Protein AF-A0A4S4ARJ4-F1 (afdb_monomer_lite)

Radius of gyration: 36.32 Å; chains: 1; bounding box: 93×73×75 Å

Sequence (167 aa):
MKISSSYTQTTAAGGTPPSASKAGSFQSVLDTAYAGTATSTDDAQADTPPLNRAERIQADNEATRAEFFEYMRKSPMERMRDAVLRSMGLTEEDLEAMPPEKREQVELEIAQRIRERLLRNTEQSDERGTPAGPPDQSIGAVDAGRPLSPWSSAAGMVSGAADQAKT

Structure (mmCIF, N/CA/C/O backbone):
data_AF-A0A4S4ARJ4-F1
#
_entry.id   AF-A0A4S4ARJ4-F1
#
loop_
_atom_site.group_PDB
_atom_site.id
_atom_site.type_symbol
_atom_site.label_atom_id
_atom_site.label_alt_id
_atom_site.label_comp_id
_atom_site.label_asym_id
_atom_site.label_entity_id
_atom_site.label_seq_id
_atom_site.pdbx_PDB_ins_code
_atom_site.Cartn_x
_atom_site.Cartn_y
_atom_site.Cartn_z
_atom_site.occupancy
_atom_site.B_iso_or_equiv
_atom_site.auth_seq_id
_atom_site.auth_comp_id
_atom_site.auth_asym_id
_atom_site.auth_atom_id
_atom_site.pdbx_PDB_model_num
ATOM 1 N N . MET A 1 1 ? -17.309 -53.762 19.492 1.00 43.41 1 MET A N 1
ATOM 2 C CA . MET A 1 1 ? -17.281 -53.601 18.022 1.00 43.41 1 MET A CA 1
ATOM 3 C C . MET A 1 1 ? -15.838 -53.362 17.608 1.00 43.41 1 MET A C 1
ATOM 5 O O . MET A 1 1 ? -15.241 -52.413 18.094 1.00 43.41 1 MET A O 1
ATOM 9 N N . LYS A 1 2 ? -15.247 -54.278 16.834 1.00 49.84 2 LYS A N 1
ATOM 10 C CA . LYS A 1 2 ? -13.864 -54.207 16.335 1.00 49.84 2 LYS A CA 1
ATOM 11 C C . LYS A 1 2 ? -13.948 -54.086 14.817 1.00 49.84 2 LYS A C 1
ATOM 13 O O . LYS A 1 2 ? -14.526 -54.962 14.184 1.00 49.84 2 LYS A O 1
ATOM 18 N N . ILE A 1 3 ? -13.437 -52.992 14.269 1.00 59.56 3 ILE A N 1
ATOM 19 C CA . ILE A 1 3 ? -13.389 -52.747 12.828 1.00 59.56 3 ILE A CA 1
ATOM 20 C C . ILE A 1 3 ? -12.017 -53.243 12.369 1.00 59.56 3 ILE A C 1
ATOM 22 O O . ILE A 1 3 ? -10.999 -52.666 12.745 1.00 59.56 3 ILE A O 1
ATOM 26 N N . SER A 1 4 ? -11.981 -54.359 11.642 1.00 51.28 4 SER A N 1
ATOM 27 C CA . SER A 1 4 ? -10.749 -54.875 11.044 1.00 51.28 4 SER A CA 1
ATOM 28 C C . SER A 1 4 ? -10.444 -54.127 9.751 1.00 51.28 4 SER A C 1
ATOM 30 O O . SER A 1 4 ? -11.290 -54.010 8.869 1.00 51.28 4 SER A O 1
ATOM 32 N N . SER A 1 5 ? -9.204 -53.653 9.667 1.00 60.16 5 SER A N 1
ATOM 33 C CA . SER A 1 5 ? -8.547 -53.163 8.460 1.00 60.16 5 SER A CA 1
ATOM 34 C C . SER A 1 5 ? -8.532 -54.241 7.373 1.00 60.16 5 SER A C 1
ATOM 36 O O . SER A 1 5 ? -8.151 -55.381 7.638 1.00 60.16 5 SER A O 1
ATOM 38 N N . SER A 1 6 ? -8.887 -53.868 6.145 1.00 56.44 6 SER A N 1
ATOM 39 C CA . SER A 1 6 ? -8.422 -54.583 4.959 1.00 56.44 6 SER A CA 1
ATOM 40 C C . SER A 1 6 ? -8.079 -53.576 3.866 1.00 56.44 6 SER A C 1
ATOM 42 O O . SER A 1 6 ? -8.928 -52.835 3.379 1.00 56.44 6 SER A O 1
ATOM 44 N N . TYR A 1 7 ? -6.792 -53.532 3.530 1.00 38.19 7 TYR A N 1
ATOM 45 C CA . TYR A 1 7 ? -6.282 -52.942 2.302 1.00 38.19 7 TYR A CA 1
ATOM 46 C C . TYR A 1 7 ? -6.514 -53.964 1.188 1.00 38.19 7 TYR A C 1
ATOM 48 O O . TYR A 1 7 ? -5.881 -55.019 1.176 1.00 38.19 7 TYR A O 1
ATOM 56 N N . THR A 1 8 ? -7.409 -53.671 0.250 1.00 51.41 8 THR A N 1
ATOM 57 C CA . THR A 1 8 ? -7.463 -54.395 -1.023 1.00 51.41 8 THR A CA 1
ATOM 58 C C . THR A 1 8 ? -6.588 -53.662 -2.028 1.00 51.41 8 THR A C 1
ATOM 60 O O . THR A 1 8 ? -6.969 -52.631 -2.580 1.00 51.41 8 THR A O 1
ATOM 63 N N . GLN A 1 9 ? -5.397 -54.207 -2.249 1.00 46.31 9 GLN A N 1
ATOM 64 C CA . GLN A 1 9 ? -4.579 -53.928 -3.417 1.00 46.31 9 GLN A CA 1
ATOM 65 C C . GLN A 1 9 ? -5.280 -54.541 -4.637 1.00 46.31 9 GLN A C 1
ATOM 67 O O . GLN A 1 9 ? -5.400 -55.761 -4.718 1.00 46.31 9 GLN A O 1
ATOM 72 N N . THR A 1 10 ? -5.774 -53.707 -5.558 1.00 40.22 10 THR A N 1
ATOM 73 C CA . THR A 1 10 ? -6.265 -54.166 -6.865 1.00 40.22 10 THR A CA 1
ATOM 74 C C . THR A 1 10 ? -5.204 -53.891 -7.921 1.00 40.22 10 THR A C 1
ATOM 76 O O . THR A 1 10 ? -4.698 -52.774 -8.058 1.00 40.22 10 THR A O 1
ATOM 79 N N . THR A 1 11 ? -4.816 -54.950 -8.614 1.00 44.78 11 THR A N 1
ATOM 80 C CA . THR A 1 11 ? -3.806 -54.980 -9.660 1.00 44.78 11 THR A CA 1
ATOM 81 C C . THR A 1 11 ? -4.475 -55.166 -11.021 1.00 44.78 11 THR A C 1
ATOM 83 O O . THR A 1 11 ? -5.280 -56.066 -11.215 1.00 44.78 11 THR A O 1
ATOM 86 N N . ALA A 1 12 ? -4.013 -54.342 -11.963 1.00 39.19 12 ALA A N 1
ATOM 87 C CA . ALA A 1 12 ? -3.928 -54.564 -13.406 1.00 39.19 12 ALA A CA 1
ATOM 88 C C . ALA A 1 12 ? -5.179 -54.466 -14.312 1.00 39.19 12 ALA A C 1
ATOM 90 O O . ALA A 1 12 ? -6.177 -55.158 -14.166 1.00 39.19 12 ALA A O 1
ATOM 91 N N . ALA A 1 13 ? -4.926 -53.697 -15.382 1.00 41.88 13 ALA A N 1
ATOM 92 C CA . ALA A 1 13 ? -5.480 -53.736 -16.736 1.00 41.88 13 ALA A CA 1
ATOM 93 C C . ALA A 1 13 ? -6.802 -52.994 -16.998 1.00 41.88 13 ALA A C 1
ATOM 95 O O . ALA A 1 13 ? -7.892 -53.500 -16.763 1.00 41.88 13 ALA A O 1
ATOM 96 N N . GLY A 1 14 ? -6.670 -51.808 -17.609 1.00 41.09 14 GLY A N 1
ATOM 97 C CA . GLY A 1 14 ? -7.781 -51.128 -18.280 1.00 41.09 14 GLY A CA 1
ATOM 98 C C . GLY A 1 14 ? -7.753 -49.599 -18.307 1.00 41.09 14 GLY A C 1
ATOM 99 O O . GLY A 1 14 ? -8.752 -49.005 -18.685 1.00 41.09 14 GLY A O 1
ATOM 100 N N . GLY A 1 15 ? -6.659 -48.945 -17.910 1.00 35.53 15 GLY A N 1
ATOM 101 C CA . GLY A 1 15 ? -6.531 -47.490 -17.992 1.00 35.53 15 GLY A CA 1
ATOM 102 C C . GLY A 1 15 ? -5.178 -47.122 -18.567 1.00 35.53 15 GLY A C 1
ATOM 103 O O . GLY A 1 15 ? -4.159 -47.294 -17.903 1.00 35.53 15 GLY A O 1
ATOM 104 N N . THR A 1 16 ? -5.162 -46.655 -19.811 1.00 44.47 16 THR A N 1
ATOM 105 C CA . THR A 1 16 ? -3.990 -46.025 -20.417 1.00 44.47 16 THR A CA 1
ATOM 106 C C . THR A 1 16 ? -3.510 -44.916 -19.472 1.00 44.47 16 THR A C 1
ATOM 108 O O . THR A 1 16 ? -4.288 -44.003 -19.191 1.00 44.47 16 THR A O 1
ATOM 111 N N . PRO A 1 17 ? -2.276 -44.973 -18.940 1.00 47.31 17 PRO A N 1
ATOM 112 C CA . PRO A 1 17 ? -1.723 -43.839 -18.210 1.00 47.31 17 PRO A CA 1
ATOM 113 C C . PRO A 1 17 ? -1.666 -42.647 -19.175 1.00 47.31 17 PRO A C 1
ATOM 115 O O . PRO A 1 17 ? -1.379 -42.867 -20.358 1.00 47.31 17 PRO A O 1
ATOM 118 N N . PRO A 1 18 ? -1.916 -41.395 -18.742 1.00 46.47 18 PRO A N 1
ATOM 119 C CA . PRO A 1 18 ? -1.574 -40.259 -19.580 1.00 46.47 18 PRO A CA 1
ATOM 120 C C . PRO A 1 18 ? -0.080 -40.377 -19.863 1.00 46.47 18 PRO A C 1
ATOM 122 O O . PRO A 1 18 ? 0.753 -40.276 -18.962 1.00 46.47 18 PRO A O 1
ATOM 125 N N . SER A 1 19 ? 0.245 -40.703 -21.113 1.00 44.38 19 SER A N 1
ATOM 126 C CA . SER A 1 19 ? 1.610 -40.693 -21.593 1.00 44.38 19 SER A CA 1
ATOM 127 C C . SER A 1 19 ? 2.143 -39.301 -21.284 1.00 44.38 19 SER A C 1
ATOM 129 O O . SER A 1 19 ? 1.656 -38.305 -21.819 1.00 44.38 19 SER A O 1
ATOM 131 N N . ALA A 1 20 ? 3.099 -39.228 -20.362 1.00 52.50 20 ALA A N 1
ATOM 132 C CA . ALA A 1 20 ? 3.939 -38.064 -20.164 1.00 52.50 20 ALA A CA 1
ATOM 133 C C . ALA A 1 20 ? 4.800 -37.928 -21.424 1.00 52.50 20 ALA A C 1
ATOM 135 O O . ALA A 1 20 ? 5.937 -38.380 -21.503 1.00 52.50 20 ALA A O 1
ATOM 136 N N . SER A 1 21 ? 4.181 -37.433 -22.484 1.00 52.34 21 SER A N 1
ATOM 137 C CA . SER A 1 21 ? 4.759 -37.214 -23.794 1.00 52.34 21 SER A CA 1
ATOM 138 C C . SER A 1 21 ? 3.828 -36.246 -24.498 1.00 52.34 21 SER A C 1
ATOM 140 O O . SER A 1 21 ? 2.752 -36.631 -24.947 1.00 52.34 21 SER A O 1
ATOM 142 N N . LYS A 1 22 ? 4.296 -35.002 -24.635 1.00 48.47 22 LYS A N 1
ATOM 143 C CA . LYS A 1 22 ? 3.775 -33.993 -25.568 1.00 48.47 22 LYS A CA 1
ATOM 144 C C . LYS A 1 22 ? 2.685 -33.052 -25.033 1.00 48.47 22 LYS A C 1
ATOM 146 O O . LYS A 1 22 ? 1.662 -32.839 -25.667 1.00 48.47 22 LYS A O 1
ATOM 151 N N . ALA A 1 23 ? 2.998 -32.361 -23.942 1.00 54.06 23 ALA A N 1
ATOM 152 C CA . ALA A 1 23 ? 2.699 -30.935 -23.830 1.00 54.06 23 ALA A CA 1
ATOM 153 C C . ALA A 1 23 ? 4.057 -30.214 -23.870 1.00 54.06 23 ALA A C 1
ATOM 155 O O . ALA A 1 23 ? 4.883 -30.471 -23.003 1.00 54.06 23 ALA A O 1
ATOM 156 N N . GLY A 1 24 ? 4.322 -29.460 -24.947 1.00 59.28 24 GLY A N 1
ATOM 157 C CA . GLY A 1 24 ? 5.512 -28.624 -25.184 1.00 59.28 24 GLY A CA 1
ATOM 158 C C . GLY A 1 24 ? 6.833 -29.148 -24.613 1.00 59.28 24 GLY A C 1
ATOM 159 O O . GLY A 1 24 ? 7.206 -28.796 -23.498 1.00 59.28 24 GLY A O 1
ATOM 160 N N . SER A 1 25 ? 7.578 -29.959 -25.375 1.00 72.31 25 SER A N 1
ATOM 161 C CA . SER A 1 25 ? 8.964 -30.266 -25.000 1.00 72.31 25 SER A CA 1
ATOM 162 C C . SER A 1 25 ? 9.724 -28.954 -24.793 1.00 72.31 25 SER A C 1
ATOM 164 O O . SER A 1 25 ? 9.526 -28.011 -25.548 1.00 72.31 25 SER A O 1
ATOM 166 N N . PHE A 1 26 ? 10.612 -28.873 -23.801 1.00 74.19 26 PHE A N 1
ATOM 167 C CA . PHE A 1 26 ? 11.474 -27.697 -23.605 1.00 74.19 26 PHE A CA 1
ATOM 168 C C . PHE A 1 26 ? 12.167 -27.270 -24.912 1.00 74.19 26 PHE A C 1
ATOM 170 O O . PHE A 1 26 ? 12.290 -26.084 -25.193 1.00 74.19 26 PHE A O 1
ATOM 177 N N . GLN A 1 27 ? 12.497 -28.245 -25.768 1.00 77.75 27 GLN A N 1
ATOM 178 C CA . GLN A 1 27 ? 12.988 -28.012 -27.123 1.00 77.75 27 GLN A CA 1
ATOM 179 C C . GLN A 1 27 ? 11.972 -27.307 -28.034 1.00 77.75 27 GLN A C 1
ATOM 181 O O . GLN A 1 27 ? 12.360 -26.432 -28.789 1.00 77.75 27 GLN A O 1
ATOM 186 N N . SER A 1 28 ? 10.685 -27.649 -27.953 1.00 71.62 28 SER A N 1
ATOM 187 C CA . SER A 1 28 ? 9.597 -26.927 -28.622 1.00 71.62 28 SER A CA 1
ATOM 188 C C . SER A 1 28 ? 9.405 -25.519 -28.058 1.00 71.62 28 SER A C 1
ATOM 190 O O . SER A 1 28 ? 9.088 -24.623 -28.826 1.00 71.62 28 SER A O 1
ATOM 192 N N . VAL A 1 29 ? 9.618 -25.289 -26.759 1.00 75.69 29 VAL A N 1
ATOM 193 C CA . VAL A 1 29 ? 9.547 -23.933 -26.182 1.00 75.69 29 VAL A CA 1
ATOM 194 C C . VAL A 1 29 ? 10.747 -23.087 -26.628 1.00 75.69 29 VAL A C 1
ATOM 196 O O . VAL A 1 29 ? 10.584 -21.916 -26.955 1.00 75.69 29 VAL A O 1
ATOM 199 N N . LEU A 1 30 ? 11.938 -23.689 -26.712 1.00 83.81 30 LEU A N 1
ATOM 200 C CA . LEU A 1 30 ? 13.140 -23.072 -27.281 1.00 83.81 30 LEU A CA 1
ATOM 201 C C . LEU A 1 30 ? 12.980 -22.775 -28.774 1.00 83.81 30 LEU A C 1
ATOM 203 O O . LEU A 1 30 ? 13.299 -21.672 -29.201 1.00 83.81 30 LEU A O 1
ATOM 207 N N . ASP A 1 31 ? 12.458 -23.717 -29.557 1.00 77.88 31 ASP A N 1
ATOM 208 C CA . ASP A 1 31 ? 12.209 -23.534 -30.990 1.00 77.88 31 ASP A CA 1
ATOM 209 C C . ASP A 1 31 ? 11.180 -22.422 -31.230 1.00 77.88 31 ASP A C 1
ATOM 211 O O . ASP A 1 31 ? 11.432 -21.520 -32.020 1.00 77.88 31 ASP A O 1
ATOM 215 N N . THR A 1 32 ? 10.102 -22.369 -30.438 1.00 75.88 32 THR A N 1
ATOM 216 C CA . THR A 1 32 ? 9.150 -21.246 -30.442 1.00 75.88 32 THR A CA 1
ATOM 217 C C . THR A 1 32 ? 9.792 -19.932 -29.989 1.00 75.88 32 THR A C 1
ATOM 219 O O . THR A 1 32 ? 9.420 -18.876 -30.489 1.00 75.88 32 THR A O 1
ATOM 222 N N . ALA A 1 33 ? 10.770 -19.942 -29.079 1.00 71.38 33 ALA A N 1
ATOM 223 C CA . ALA A 1 33 ? 11.480 -18.725 -28.675 1.00 71.38 33 ALA A CA 1
ATOM 224 C C . ALA A 1 33 ? 12.431 -18.210 -29.771 1.00 71.38 33 ALA A C 1
ATOM 226 O O . ALA A 1 33 ? 12.544 -16.996 -29.955 1.00 71.38 33 ALA A O 1
ATOM 227 N N . TYR A 1 34 ? 13.071 -19.113 -30.523 1.00 66.06 34 TYR A N 1
ATOM 228 C CA . TYR A 1 34 ? 13.918 -18.762 -31.666 1.00 66.06 34 TYR A CA 1
ATOM 229 C C . TYR A 1 34 ? 13.089 -18.378 -32.905 1.00 66.06 34 TYR A C 1
ATOM 231 O O . TYR A 1 34 ? 13.398 -17.376 -33.550 1.00 66.06 34 TYR A O 1
ATOM 239 N N . ALA A 1 35 ? 11.997 -19.089 -33.197 1.00 65.19 35 ALA A N 1
ATOM 240 C CA . ALA A 1 35 ? 11.081 -18.816 -34.310 1.00 65.19 35 ALA A CA 1
ATOM 241 C C . ALA A 1 35 ? 10.117 -17.642 -34.036 1.00 65.19 35 ALA A C 1
ATOM 243 O O . ALA A 1 35 ? 9.741 -16.907 -34.948 1.00 65.19 35 ALA A O 1
ATOM 244 N N . GLY A 1 36 ? 9.761 -17.402 -32.772 1.00 54.16 36 GLY A N 1
ATOM 245 C CA . GLY A 1 36 ? 8.892 -16.309 -32.318 1.00 54.16 36 GLY A CA 1
ATOM 246 C C . GLY A 1 36 ? 9.533 -14.920 -32.386 1.00 54.16 36 GLY A C 1
ATOM 247 O O . GLY A 1 36 ? 8.898 -13.934 -32.024 1.00 54.16 36 GLY A O 1
ATOM 248 N N . THR A 1 37 ? 10.771 -14.812 -32.878 1.00 50.88 37 THR A N 1
ATOM 249 C CA . THR A 1 37 ? 11.362 -13.525 -33.276 1.00 50.88 37 THR A CA 1
ATOM 250 C C . THR A 1 37 ? 10.758 -12.972 -34.572 1.00 50.88 37 THR A C 1
ATOM 252 O O . THR A 1 37 ? 10.941 -11.791 -34.855 1.00 50.88 37 THR A O 1
ATOM 255 N N . ALA A 1 38 ? 9.991 -13.775 -35.325 1.00 53.78 38 ALA A N 1
ATOM 256 C CA . ALA A 1 38 ? 9.404 -13.361 -36.600 1.00 53.78 38 ALA A CA 1
ATOM 257 C C . ALA A 1 38 ? 7.871 -13.198 -36.606 1.00 53.78 38 ALA A C 1
ATOM 259 O O . ALA A 1 38 ? 7.340 -12.648 -37.566 1.00 53.78 38 ALA A O 1
ATOM 260 N N . THR A 1 39 ? 7.123 -13.632 -35.586 1.00 51.12 39 THR A N 1
ATOM 261 C CA . THR A 1 39 ? 5.661 -13.418 -35.532 1.00 51.12 39 THR A CA 1
ATOM 262 C C . THR A 1 39 ? 5.155 -13.509 -34.094 1.00 51.12 39 THR A C 1
ATOM 264 O O . THR A 1 39 ? 5.126 -14.574 -33.484 1.00 51.12 39 THR A O 1
ATOM 267 N N . SER A 1 40 ? 4.742 -12.371 -33.546 1.00 48.69 40 SER A N 1
ATOM 268 C CA . SER A 1 40 ? 3.828 -12.290 -32.405 1.00 48.69 40 SER A CA 1
ATOM 269 C C . SER A 1 40 ? 2.897 -11.104 -32.653 1.00 48.69 40 SER A C 1
ATOM 271 O O . SER A 1 40 ? 3.131 -10.000 -32.176 1.00 48.69 40 SER A O 1
ATOM 273 N N . THR A 1 41 ? 1.898 -11.337 -33.500 1.00 52.28 41 THR A N 1
ATOM 274 C CA . THR A 1 41 ? 0.535 -10.803 -33.347 1.00 52.28 41 THR A CA 1
ATOM 275 C C . THR A 1 41 ? -0.076 -11.566 -32.159 1.00 52.28 41 THR A C 1
ATOM 277 O O . THR A 1 41 ? 0.077 -12.785 -32.106 1.00 52.28 41 THR A O 1
ATOM 280 N N . ASP A 1 42 ? -0.631 -10.955 -31.115 1.00 48.38 42 ASP A N 1
ATOM 281 C CA . ASP A 1 42 ? -1.794 -10.066 -31.159 1.00 48.38 42 ASP A CA 1
ATOM 282 C C . ASP A 1 42 ? -1.991 -9.306 -29.821 1.00 48.38 42 ASP A C 1
ATOM 284 O O . ASP A 1 42 ? -1.521 -9.748 -28.772 1.00 48.38 42 ASP A O 1
ATOM 288 N N . ASP A 1 43 ? -2.754 -8.210 -29.909 1.00 43.44 43 ASP A N 1
ATOM 289 C CA . ASP A 1 43 ? -3.619 -7.604 -28.881 1.00 43.44 43 ASP A CA 1
ATOM 290 C C . ASP A 1 43 ? -3.031 -6.881 -27.653 1.00 43.44 43 ASP A C 1
ATOM 292 O O . ASP A 1 43 ? -3.098 -7.343 -26.516 1.00 43.44 43 ASP A O 1
ATOM 296 N N . ALA A 1 44 ? -2.618 -5.629 -27.873 1.00 42.00 44 ALA A N 1
ATOM 297 C CA . ALA A 1 44 ? -3.111 -4.482 -27.097 1.00 42.00 44 ALA A CA 1
ATOM 298 C C . ALA A 1 44 ? -2.802 -3.193 -27.869 1.00 42.00 44 ALA A C 1
ATOM 300 O O . ALA A 1 44 ? -1.646 -2.820 -28.073 1.00 42.00 44 ALA A O 1
ATOM 301 N N . GLN A 1 45 ? -3.854 -2.520 -28.319 1.00 47.22 45 GLN A N 1
ATOM 302 C CA . GLN A 1 45 ? -3.780 -1.235 -28.991 1.00 47.22 45 GLN A CA 1
ATOM 303 C C . GLN A 1 45 ? -3.277 -0.162 -28.015 1.00 47.22 45 GLN A C 1
ATOM 305 O O . GLN A 1 45 ? -4.026 0.327 -27.174 1.00 47.22 45 GLN A O 1
ATOM 310 N N . ALA A 1 46 ? -2.006 0.205 -28.144 1.00 43.38 46 ALA A N 1
ATOM 311 C CA . ALA A 1 46 ? -1.461 1.467 -27.671 1.00 43.38 46 ALA A CA 1
ATOM 312 C C . ALA A 1 46 ? -0.384 1.908 -28.666 1.00 43.38 46 ALA A C 1
ATOM 314 O O . ALA A 1 46 ? 0.624 1.219 -28.837 1.00 43.38 46 ALA A O 1
ATOM 315 N N . ASP A 1 47 ? -0.637 3.034 -29.338 1.00 50.00 47 ASP A N 1
ATOM 316 C CA . ASP A 1 47 ? 0.274 3.739 -30.243 1.00 50.00 47 ASP A CA 1
ATOM 317 C C . ASP A 1 47 ? 1.647 3.951 -29.591 1.00 50.00 47 ASP A C 1
ATOM 319 O O . ASP A 1 47 ? 1.921 4.963 -28.947 1.00 50.00 47 ASP A O 1
ATOM 323 N N . THR A 1 48 ? 2.534 2.977 -29.756 1.00 57.53 48 THR A N 1
ATOM 324 C CA . THR A 1 48 ? 3.945 3.086 -29.410 1.00 57.53 48 THR A CA 1
ATOM 325 C C . THR A 1 48 ? 4.750 2.608 -30.613 1.00 57.53 48 THR A C 1
ATOM 327 O O . THR A 1 48 ? 4.462 1.535 -31.155 1.00 57.53 48 THR A O 1
ATOM 330 N N . PRO A 1 49 ? 5.732 3.401 -31.089 1.00 57.16 49 PRO A N 1
ATOM 331 C CA . PRO A 1 49 ? 6.593 2.991 -32.194 1.00 57.16 49 PRO A CA 1
ATOM 332 C C . PRO A 1 49 ? 7.254 1.650 -31.843 1.00 57.16 49 PRO A C 1
ATOM 334 O O . PRO A 1 49 ? 7.448 1.378 -30.655 1.00 57.16 49 PRO A O 1
ATOM 337 N N . PRO A 1 50 ? 7.571 0.785 -32.825 1.00 56.22 50 PRO A N 1
ATOM 338 C CA . PRO A 1 50 ? 8.052 -0.562 -32.555 1.00 56.22 50 PRO A CA 1
ATOM 339 C C . PRO A 1 50 ? 9.429 -0.500 -31.888 1.00 56.22 50 PRO A C 1
ATOM 341 O O . PRO A 1 50 ? 10.460 -0.535 -32.550 1.00 56.22 50 PRO A O 1
ATOM 344 N N . LEU A 1 51 ? 9.433 -0.406 -30.560 1.00 59.84 51 LEU A N 1
ATOM 345 C CA . LEU A 1 51 ? 10.607 -0.640 -29.744 1.00 59.84 51 LEU A CA 1
ATOM 346 C C . LEU A 1 51 ? 11.010 -2.097 -29.958 1.00 59.84 51 LEU A C 1
ATOM 348 O O . LEU A 1 51 ? 10.176 -3.008 -29.817 1.00 59.84 51 LEU A O 1
ATOM 352 N N . ASN A 1 52 ? 12.275 -2.310 -30.313 1.00 80.94 52 ASN A N 1
ATOM 353 C CA . ASN A 1 52 ? 12.856 -3.641 -30.407 1.00 80.94 52 ASN A CA 1
ATOM 354 C C . ASN A 1 52 ? 12.620 -4.362 -29.075 1.00 80.94 52 ASN A C 1
ATOM 356 O O . ASN A 1 52 ? 12.651 -3.746 -28.012 1.00 80.94 52 ASN A O 1
ATOM 360 N N . ARG A 1 53 ? 12.402 -5.682 -29.093 1.00 79.62 53 ARG A N 1
ATOM 361 C CA . ARG A 1 53 ? 12.131 -6.470 -27.871 1.00 79.62 53 ARG A CA 1
ATOM 362 C C . ARG A 1 53 ? 13.118 -6.168 -26.727 1.00 79.62 53 ARG A C 1
ATOM 364 O O . ARG A 1 53 ? 12.713 -6.157 -25.571 1.00 79.62 53 ARG A O 1
ATOM 371 N N . ALA A 1 54 ? 14.383 -5.892 -27.044 1.00 80.69 54 ALA A N 1
AT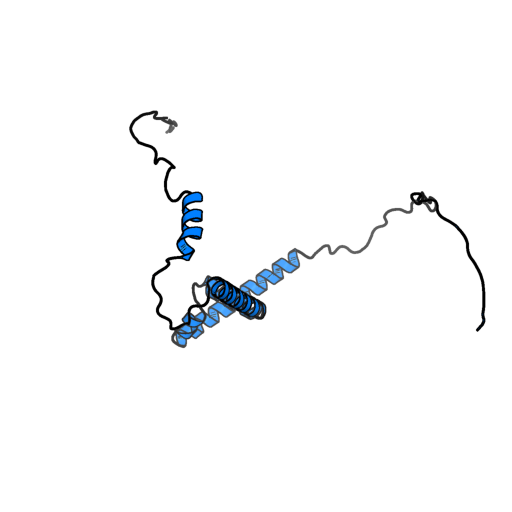OM 372 C CA . ALA A 1 54 ? 15.399 -5.487 -26.073 1.00 80.69 54 ALA A CA 1
ATOM 373 C C . ALA A 1 54 ? 15.077 -4.159 -25.360 1.00 80.69 54 ALA A C 1
ATOM 375 O O . ALA A 1 54 ? 15.279 -4.055 -24.156 1.00 80.69 54 ALA A O 1
ATOM 376 N N . GLU A 1 55 ? 14.545 -3.171 -26.076 1.00 84.06 55 GLU A N 1
ATOM 377 C CA . GLU A 1 55 ? 14.137 -1.872 -25.528 1.00 84.06 55 GLU A CA 1
ATOM 378 C C . GLU A 1 55 ? 12.892 -2.014 -24.646 1.00 84.06 55 GLU A C 1
ATOM 380 O O . GLU A 1 55 ? 12.828 -1.399 -23.588 1.00 84.06 55 GLU A O 1
ATOM 385 N N . ARG A 1 56 ? 11.947 -2.896 -25.010 1.00 84.06 56 ARG A N 1
ATOM 386 C CA . ARG A 1 56 ? 10.791 -3.227 -24.152 1.00 84.06 56 ARG A CA 1
ATOM 387 C C . ARG A 1 56 ? 11.224 -3.886 -22.844 1.00 84.06 56 ARG A C 1
ATOM 389 O O . ARG A 1 56 ? 10.812 -3.453 -21.780 1.00 84.06 56 ARG A O 1
ATOM 396 N N . ILE A 1 57 ? 12.124 -4.870 -22.913 1.00 87.44 57 ILE A N 1
ATOM 397 C CA . ILE A 1 57 ? 12.676 -5.525 -21.716 1.00 87.44 57 ILE A CA 1
ATOM 398 C C . ILE A 1 57 ? 13.431 -4.518 -20.836 1.00 87.44 57 ILE A C 1
ATOM 400 O O . ILE A 1 57 ? 13.348 -4.593 -19.612 1.00 87.44 57 ILE A O 1
ATOM 404 N N . GLN A 1 58 ? 14.176 -3.585 -21.437 1.00 88.06 58 GLN A N 1
ATOM 405 C CA . GLN A 1 58 ? 14.846 -2.523 -20.684 1.00 88.06 58 GLN A CA 1
ATOM 406 C C . GLN A 1 58 ? 13.843 -1.581 -20.012 1.00 88.06 58 GLN A C 1
ATOM 408 O O . GLN A 1 58 ? 14.007 -1.304 -18.826 1.00 88.06 58 GLN A O 1
ATOM 413 N N . ALA A 1 59 ? 12.797 -1.156 -20.724 1.00 87.50 59 ALA A N 1
ATOM 414 C CA . ALA A 1 59 ? 11.740 -0.311 -20.174 1.00 87.50 59 ALA A CA 1
ATOM 415 C C . ALA A 1 59 ? 10.992 -1.001 -19.019 1.00 87.50 59 ALA A C 1
ATOM 417 O O . ALA A 1 59 ? 10.829 -0.405 -17.956 1.00 87.50 59 ALA A O 1
ATOM 418 N N . ASP A 1 60 ? 10.628 -2.277 -19.173 1.00 90.31 60 ASP A N 1
ATOM 419 C CA . ASP A 1 60 ? 9.974 -3.064 -18.118 1.00 90.31 60 ASP A CA 1
ATOM 420 C C . ASP A 1 60 ? 10.885 -3.227 -16.889 1.00 90.31 60 ASP A C 1
ATOM 422 O O . ASP A 1 60 ? 10.440 -3.138 -15.740 1.00 90.31 60 ASP A O 1
ATOM 426 N N . ASN A 1 61 ? 12.188 -3.445 -17.112 1.00 90.94 61 ASN A N 1
ATOM 427 C CA . ASN A 1 61 ? 13.164 -3.540 -16.029 1.00 90.94 61 ASN A CA 1
ATOM 428 C C . ASN A 1 61 ? 13.315 -2.208 -15.285 1.00 90.94 61 ASN A C 1
ATOM 430 O O . ASN A 1 61 ? 13.394 -2.201 -14.056 1.00 90.94 61 ASN A O 1
ATOM 434 N N . GLU A 1 62 ? 13.351 -1.093 -16.013 1.00 92.44 62 GLU A N 1
ATOM 435 C CA . GLU A 1 62 ? 13.422 0.243 -15.431 1.00 92.44 62 GLU A CA 1
ATOM 436 C C . GLU A 1 62 ? 12.165 0.567 -14.617 1.00 92.44 62 GLU A C 1
ATOM 438 O O . GLU A 1 62 ? 12.295 0.998 -13.470 1.00 92.44 62 GLU A O 1
ATOM 443 N N . ALA A 1 63 ? 10.977 0.255 -15.141 1.00 91.19 63 ALA A N 1
ATOM 444 C CA . ALA A 1 63 ? 9.708 0.410 -14.431 1.00 91.19 63 ALA A CA 1
ATOM 445 C C . ALA A 1 63 ? 9.670 -0.423 -13.139 1.00 91.19 63 ALA A C 1
ATOM 447 O O . ALA A 1 63 ? 9.452 0.118 -12.056 1.00 91.19 63 ALA A O 1
ATOM 448 N N . THR A 1 64 ? 10.015 -1.712 -13.214 1.00 93.38 64 THR A N 1
ATOM 449 C CA . THR A 1 64 ? 10.053 -2.599 -12.035 1.00 93.38 64 THR A CA 1
ATOM 450 C C . THR A 1 64 ? 11.048 -2.100 -10.981 1.00 93.38 64 THR A C 1
ATOM 452 O O . THR A 1 64 ? 10.794 -2.149 -9.774 1.00 93.38 64 THR A O 1
ATOM 455 N N . ARG A 1 65 ? 12.216 -1.605 -11.416 1.00 94.00 65 ARG A N 1
ATOM 456 C CA . ARG A 1 65 ? 13.214 -1.020 -10.509 1.00 94.00 65 ARG A CA 1
ATOM 457 C C . ARG A 1 65 ? 12.687 0.254 -9.862 1.00 94.00 65 ARG A C 1
ATOM 459 O O . ARG A 1 65 ? 12.905 0.435 -8.665 1.00 94.00 65 ARG A O 1
ATOM 466 N N . ALA A 1 66 ? 12.015 1.114 -10.623 1.00 93.69 66 ALA A N 1
ATOM 467 C CA . ALA A 1 66 ? 11.404 2.331 -10.106 1.00 93.69 66 ALA A CA 1
ATOM 468 C C . ALA A 1 66 ? 10.354 2.009 -9.033 1.00 93.69 66 ALA A C 1
ATOM 470 O O . ALA A 1 66 ? 10.479 2.510 -7.917 1.00 93.69 66 ALA A O 1
ATOM 471 N N . GLU A 1 67 ? 9.420 1.096 -9.313 1.00 90.25 67 GLU A N 1
ATOM 472 C CA . GLU A 1 67 ? 8.401 0.633 -8.358 1.00 90.25 67 GLU A CA 1
ATOM 473 C C . GLU A 1 67 ? 9.023 0.085 -7.067 1.00 90.25 67 GLU A C 1
ATOM 475 O O . GLU A 1 67 ? 8.601 0.417 -5.956 1.00 90.25 67 GLU A O 1
ATOM 480 N N . PHE A 1 68 ? 10.083 -0.719 -7.190 1.00 93.69 68 PHE A N 1
ATOM 481 C CA . PHE A 1 68 ? 10.808 -1.219 -6.027 1.00 93.69 68 PHE A CA 1
ATOM 482 C C . PHE A 1 68 ? 11.426 -0.083 -5.201 1.00 93.69 68 PHE A C 1
ATOM 484 O O . PHE A 1 68 ? 11.308 -0.076 -3.972 1.00 93.69 68 PHE A O 1
ATOM 491 N N . PHE A 1 69 ? 12.081 0.887 -5.846 1.00 94.06 69 PHE A N 1
ATOM 492 C CA . PHE A 1 69 ? 12.657 2.029 -5.137 1.00 94.06 69 PHE A CA 1
ATOM 493 C C . PHE A 1 69 ? 11.589 2.904 -4.484 1.00 94.06 69 PHE A C 1
ATOM 495 O O . PHE A 1 69 ? 11.811 3.374 -3.368 1.00 94.06 69 PHE A O 1
ATOM 502 N N . GLU A 1 70 ? 10.439 3.102 -5.125 1.00 91.94 70 GLU A N 1
ATOM 503 C CA . GLU A 1 70 ? 9.303 3.787 -4.509 1.00 91.94 70 GLU A CA 1
ATOM 504 C C . GLU A 1 70 ? 8.813 3.048 -3.266 1.00 91.94 70 GLU A C 1
ATOM 506 O O . GLU A 1 70 ? 8.707 3.650 -2.196 1.00 91.94 70 GLU A O 1
ATOM 511 N N . TYR A 1 71 ? 8.631 1.729 -3.350 1.00 88.94 71 TYR A N 1
ATOM 512 C CA . TYR A 1 71 ? 8.252 0.919 -2.194 1.00 88.94 71 TYR A CA 1
ATOM 513 C C . TYR A 1 71 ? 9.281 0.998 -1.055 1.00 88.94 71 TYR A C 1
ATOM 515 O O . TYR A 1 71 ? 8.916 1.091 0.118 1.00 88.94 71 TYR A O 1
ATOM 523 N N . MET A 1 72 ? 10.575 0.996 -1.379 1.00 91.25 72 MET A N 1
ATOM 524 C CA . MET A 1 72 ? 11.652 1.118 -0.390 1.00 91.25 72 MET A CA 1
ATOM 525 C C . MET A 1 72 ? 11.711 2.503 0.263 1.00 91.25 72 MET A C 1
ATOM 527 O O . MET A 1 72 ? 12.140 2.613 1.414 1.00 91.25 72 MET A O 1
ATOM 531 N N . ARG A 1 73 ? 11.282 3.551 -0.449 1.00 93.50 73 ARG A N 1
ATOM 532 C CA . ARG A 1 73 ? 11.186 4.921 0.076 1.00 93.50 73 ARG A CA 1
ATOM 533 C C . ARG A 1 73 ? 9.998 5.110 1.020 1.00 93.50 73 ARG A C 1
ATOM 535 O O . ARG A 1 73 ? 10.038 6.042 1.822 1.00 93.50 73 ARG A O 1
ATOM 542 N N . LYS A 1 74 ? 8.987 4.234 0.976 1.00 92.19 74 LYS A N 1
ATOM 543 C CA . LYS A 1 74 ? 7.849 4.290 1.903 1.00 92.19 74 LYS A CA 1
ATOM 544 C C . LYS A 1 74 ? 8.306 4.190 3.354 1.00 92.19 74 LYS A C 1
ATOM 546 O O . LYS A 1 74 ? 9.132 3.343 3.735 1.00 92.19 74 LYS A O 1
ATOM 551 N N . SER A 1 75 ? 7.702 5.023 4.195 1.00 92.88 75 SER A N 1
ATOM 552 C CA . SER A 1 75 ? 7.978 4.995 5.630 1.00 92.88 75 SER A CA 1
ATOM 553 C C . SER A 1 75 ? 7.590 3.634 6.240 1.00 92.88 75 SER A C 1
ATOM 555 O O . SER A 1 75 ? 6.730 2.930 5.701 1.00 92.88 75 SER A O 1
ATOM 557 N N . PRO A 1 76 ? 8.193 3.219 7.371 1.00 90.12 76 PRO A N 1
ATOM 558 C CA . PRO A 1 76 ? 7.794 1.986 8.052 1.00 90.12 76 PRO A CA 1
ATOM 559 C C . PRO A 1 76 ? 6.298 1.952 8.387 1.00 90.12 76 PRO A C 1
ATOM 561 O O . PRO A 1 76 ? 5.659 0.920 8.208 1.00 90.12 76 PRO A O 1
ATOM 564 N N . MET A 1 77 ? 5.734 3.091 8.808 1.00 91.19 77 MET A N 1
ATOM 565 C CA . MET A 1 77 ? 4.305 3.216 9.097 1.00 91.19 77 MET A CA 1
ATOM 566 C C . MET A 1 77 ? 3.481 2.955 7.832 1.00 91.19 77 MET A C 1
ATOM 568 O O . MET A 1 77 ? 2.572 2.134 7.830 1.00 91.19 77 MET A O 1
ATOM 572 N N . GLU A 1 78 ? 3.825 3.605 6.727 1.00 92.69 78 GLU A N 1
ATOM 573 C CA . GLU A 1 78 ? 3.087 3.477 5.470 1.00 92.69 78 GLU A CA 1
ATOM 574 C C . GLU A 1 78 ? 3.107 2.038 4.945 1.00 92.69 78 GLU A C 1
ATOM 576 O O . GLU A 1 78 ? 2.067 1.486 4.592 1.00 92.69 78 GLU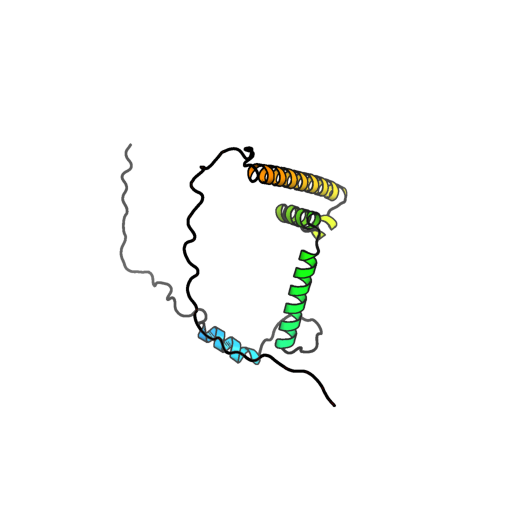 A O 1
ATOM 581 N N . ARG A 1 79 ? 4.254 1.355 5.049 1.00 92.75 79 ARG A N 1
ATOM 582 C CA . ARG A 1 79 ? 4.341 -0.082 4.747 1.00 92.75 79 ARG A CA 1
ATOM 583 C C . ARG A 1 79 ? 3.464 -0.935 5.668 1.00 92.75 79 ARG A C 1
ATOM 585 O O . ARG A 1 79 ? 2.909 -1.939 5.218 1.00 92.75 79 ARG A O 1
ATOM 592 N N . MET A 1 80 ? 3.317 -0.562 6.942 1.00 92.75 80 MET A N 1
ATOM 593 C CA . MET A 1 80 ? 2.393 -1.238 7.859 1.00 92.75 80 MET A CA 1
ATOM 594 C C . MET A 1 80 ? 0.931 -0.999 7.482 1.00 92.75 80 MET A C 1
ATOM 596 O O . MET A 1 80 ? 0.165 -1.962 7.505 1.00 92.75 80 MET A O 1
ATOM 600 N N . ARG A 1 81 ? 0.552 0.228 7.098 1.00 93.81 81 ARG A N 1
ATOM 601 C CA . ARG A 1 81 ? -0.792 0.537 6.579 1.00 93.81 81 ARG A CA 1
ATOM 602 C C . ARG A 1 81 ? -1.103 -0.320 5.354 1.00 93.81 81 ARG A C 1
ATOM 604 O O . ARG A 1 81 ? -2.076 -1.068 5.394 1.00 93.81 81 ARG A O 1
ATOM 611 N N . ASP A 1 82 ? -0.222 -0.332 4.354 1.00 93.25 82 ASP A N 1
ATOM 612 C CA . ASP A 1 82 ? -0.364 -1.165 3.149 1.00 93.25 82 ASP A CA 1
ATOM 613 C C . ASP A 1 82 ? -0.506 -2.658 3.484 1.00 93.25 82 ASP A C 1
ATOM 615 O O . ASP A 1 82 ? -1.245 -3.401 2.839 1.00 93.25 82 ASP A O 1
ATOM 619 N N . ALA A 1 83 ? 0.241 -3.145 4.479 1.00 92.94 83 ALA A N 1
ATOM 620 C CA . ALA A 1 83 ? 0.172 -4.538 4.912 1.00 92.94 83 ALA A CA 1
ATOM 621 C C . ALA A 1 83 ? -1.115 -4.859 5.689 1.00 92.94 83 ALA A C 1
ATOM 623 O O . ALA A 1 83 ? -1.563 -6.009 5.693 1.00 92.94 83 ALA A O 1
ATOM 624 N N . VAL A 1 84 ? -1.693 -3.885 6.393 1.00 94.62 84 VAL A N 1
ATOM 625 C CA . VAL A 1 84 ? -2.987 -4.038 7.067 1.00 94.62 84 VAL A CA 1
ATOM 626 C C . VAL A 1 84 ? -4.117 -4.019 6.042 1.00 94.62 84 VAL A C 1
ATOM 628 O O . VAL A 1 84 ? -4.932 -4.940 6.061 1.00 94.62 84 VAL A O 1
ATOM 631 N N . LEU A 1 85 ? -4.100 -3.079 5.097 1.00 94.44 85 LEU A N 1
ATOM 632 C CA . LEU A 1 85 ? -5.060 -3.000 3.993 1.00 94.44 85 LEU A CA 1
ATOM 633 C C . LEU A 1 85 ? -5.104 -4.286 3.169 1.00 94.44 85 LEU A C 1
ATOM 635 O O . LEU A 1 85 ? -6.155 -4.919 3.055 1.00 94.44 85 LEU A O 1
ATOM 639 N N . ARG A 1 86 ? -3.935 -4.773 2.737 1.00 93.50 86 ARG A N 1
ATOM 640 C CA . ARG A 1 86 ? -3.829 -6.062 2.038 1.00 93.50 86 ARG A CA 1
ATOM 641 C C . ARG A 1 86 ? -4.362 -7.230 2.868 1.00 93.50 86 ARG A C 1
ATOM 643 O O . ARG A 1 86 ? -4.977 -8.132 2.313 1.00 93.50 86 ARG A O 1
ATOM 650 N N . SER A 1 87 ? -4.184 -7.219 4.194 1.00 92.56 87 SER A N 1
ATOM 651 C CA . SER A 1 87 ? -4.737 -8.269 5.069 1.00 92.56 87 SER A CA 1
ATOM 652 C C . SER A 1 87 ? -6.263 -8.222 5.208 1.00 92.56 87 SER A C 1
ATOM 654 O O . SER A 1 87 ? -6.864 -9.207 5.628 1.00 92.56 87 SER A O 1
ATOM 656 N N . MET A 1 88 ? -6.881 -7.086 4.880 1.00 92.00 88 MET A N 1
ATOM 657 C CA . MET A 1 88 ? -8.333 -6.907 4.827 1.00 92.00 88 MET A CA 1
ATOM 658 C C . MET A 1 88 ? -8.892 -7.170 3.420 1.00 92.00 88 MET A C 1
ATOM 660 O O . MET A 1 88 ? -10.105 -7.168 3.249 1.00 92.00 88 MET A O 1
ATOM 664 N N . GLY A 1 89 ? -8.025 -7.424 2.431 1.00 94.00 89 GLY A N 1
ATOM 665 C CA . GLY A 1 89 ? -8.417 -7.583 1.031 1.00 94.00 89 GLY A CA 1
ATOM 666 C C . GLY A 1 89 ? -8.807 -6.268 0.358 1.00 94.00 89 GLY A C 1
ATOM 667 O O . GLY A 1 89 ? -9.610 -6.298 -0.565 1.00 94.00 89 GLY A O 1
ATOM 668 N N . LEU A 1 90 ? -8.274 -5.140 0.838 1.00 93.56 90 LEU A N 1
ATOM 669 C CA . LEU A 1 90 ? -8.549 -3.798 0.324 1.00 93.56 90 LEU A CA 1
ATOM 670 C C . LEU A 1 90 ? -7.273 -3.166 -0.243 1.00 93.56 90 LEU A C 1
ATOM 672 O O . LEU A 1 90 ? -6.178 -3.380 0.294 1.00 93.56 90 LEU A O 1
ATOM 676 N N . THR A 1 91 ? -7.419 -2.359 -1.290 1.00 93.69 91 THR A N 1
ATOM 677 C CA . THR A 1 91 ? -6.388 -1.425 -1.765 1.00 93.69 91 THR A CA 1
ATOM 678 C C . THR A 1 91 ? -6.648 -0.003 -1.254 1.00 93.69 91 THR A C 1
ATOM 680 O O . THR A 1 91 ? -7.688 0.284 -0.658 1.00 93.69 91 THR A O 1
ATOM 683 N N . GLU A 1 92 ? -5.691 0.910 -1.449 1.00 89.81 92 GLU A N 1
ATOM 684 C CA . GLU A 1 92 ? -5.910 2.329 -1.126 1.00 89.81 92 GLU A CA 1
ATOM 685 C C . GLU A 1 92 ? -6.992 2.938 -2.039 1.00 89.81 92 GLU A C 1
ATOM 687 O O . GLU A 1 92 ? -7.807 3.735 -1.582 1.00 89.81 92 GLU A O 1
ATOM 692 N N . GLU A 1 93 ? -7.079 2.481 -3.293 1.00 91.75 93 GLU A N 1
ATOM 693 C CA . GLU A 1 93 ? -8.143 2.883 -4.220 1.00 91.75 93 GLU A CA 1
ATOM 694 C C . GLU A 1 93 ? -9.514 2.390 -3.747 1.00 91.75 93 GLU A C 1
ATOM 696 O O . GLU A 1 93 ? -10.490 3.135 -3.826 1.00 91.75 93 GLU A O 1
ATOM 701 N N . ASP A 1 94 ? -9.601 1.173 -3.197 1.00 91.06 94 ASP A N 1
ATOM 702 C CA . ASP A 1 94 ? -10.850 0.666 -2.621 1.00 91.06 94 ASP A CA 1
ATOM 703 C C . ASP A 1 94 ? -11.306 1.533 -1.440 1.00 91.06 94 ASP A C 1
ATOM 705 O O . ASP A 1 94 ? -12.491 1.845 -1.316 1.00 91.06 94 ASP A O 1
ATOM 709 N N . LEU A 1 95 ? -10.372 1.959 -0.583 1.00 89.38 95 LEU A N 1
ATOM 710 C CA . LEU A 1 95 ? -10.636 2.880 0.528 1.00 89.38 95 LEU A CA 1
ATOM 711 C C . LEU A 1 95 ? -11.169 4.234 0.032 1.00 89.38 95 LEU A C 1
ATOM 713 O O . LEU A 1 95 ? -12.109 4.796 0.608 1.00 89.38 95 LEU A O 1
ATOM 717 N N . GLU A 1 96 ? -10.582 4.758 -1.043 1.00 90.31 96 GLU A N 1
ATOM 718 C CA . GLU A 1 96 ? -10.982 6.026 -1.653 1.00 90.31 96 GLU A CA 1
ATOM 719 C C . GLU A 1 96 ? -12.310 5.921 -2.422 1.00 90.31 96 GLU A C 1
ATOM 721 O O . GLU A 1 96 ? -13.088 6.877 -2.469 1.00 90.31 96 GLU A O 1
ATOM 726 N N . ALA A 1 97 ? -12.639 4.747 -2.951 1.00 93.75 97 ALA A N 1
ATOM 727 C CA . ALA A 1 97 ? -13.927 4.489 -3.584 1.00 93.75 97 ALA A CA 1
ATOM 728 C C . ALA A 1 97 ? -15.079 4.356 -2.566 1.00 93.75 97 ALA A C 1
ATOM 730 O O . ALA A 1 97 ? -16.251 4.503 -2.929 1.00 93.75 97 ALA A O 1
ATOM 731 N N . MET A 1 98 ? -14.785 4.087 -1.287 1.00 91.12 98 MET A N 1
ATOM 732 C CA . MET A 1 98 ? -15.811 3.959 -0.248 1.00 91.12 98 MET A CA 1
ATOM 733 C C . MET A 1 98 ? -16.455 5.306 0.126 1.00 91.12 98 MET A C 1
ATOM 735 O O . MET A 1 98 ? -15.775 6.337 0.158 1.00 91.12 98 MET A O 1
ATOM 739 N N . PRO A 1 99 ? -17.756 5.306 0.495 1.00 94.31 99 PRO A N 1
ATOM 740 C CA . PRO A 1 99 ? -18.416 6.480 1.059 1.00 94.31 99 PRO A CA 1
ATOM 741 C C . PRO A 1 99 ? -17.782 6.870 2.407 1.00 94.31 99 PRO A C 1
ATOM 743 O O . PRO A 1 99 ? -17.295 5.990 3.123 1.00 94.31 99 PRO A O 1
ATOM 746 N N . PRO A 1 100 ? -17.831 8.160 2.791 1.00 92.19 100 PRO A N 1
ATOM 747 C CA . PRO A 1 100 ? -17.055 8.705 3.910 1.00 92.19 100 PRO A CA 1
ATOM 748 C C . PRO A 1 100 ? -17.312 7.974 5.232 1.00 92.19 100 PRO A C 1
ATOM 750 O O . PRO A 1 100 ? -16.374 7.607 5.926 1.00 92.19 100 PRO A O 1
ATOM 753 N N . GLU A 1 101 ? -18.569 7.645 5.527 1.00 91.19 101 GLU A N 1
ATOM 754 C CA . GLU A 1 101 ? -18.941 6.936 6.756 1.00 91.19 101 GLU A CA 1
ATOM 755 C C . GLU A 1 101 ? -18.337 5.521 6.840 1.00 91.19 101 GLU A C 1
ATOM 757 O O . GLU A 1 101 ? -17.913 5.078 7.905 1.00 91.19 101 GLU A O 1
ATOM 762 N N . LYS A 1 102 ? -18.244 4.805 5.710 1.00 91.81 102 LYS A N 1
ATOM 763 C CA . LYS A 1 102 ? -17.590 3.487 5.670 1.00 91.81 102 LYS A CA 1
ATOM 764 C C . LYS A 1 102 ? -16.074 3.617 5.719 1.00 91.81 102 LYS A C 1
ATOM 766 O O . LYS A 1 102 ? -15.422 2.805 6.368 1.00 91.81 102 LYS A O 1
ATOM 771 N N . ARG A 1 103 ? -15.525 4.637 5.057 1.00 93.06 103 ARG A N 1
ATOM 772 C CA . ARG A 1 103 ? -14.092 4.924 5.075 1.00 93.06 103 ARG A CA 1
ATOM 773 C C . ARG A 1 103 ? -13.600 5.149 6.501 1.00 93.06 103 ARG A C 1
ATOM 775 O O . ARG A 1 103 ? -12.648 4.498 6.906 1.00 93.06 103 ARG A O 1
ATOM 782 N N . GLU A 1 104 ? -14.297 5.973 7.281 1.00 93.69 104 GLU A N 1
ATOM 783 C CA . GLU A 1 104 ? -13.952 6.231 8.686 1.00 93.69 104 GLU A CA 1
ATOM 784 C C . GLU A 1 104 ? -13.935 4.947 9.527 1.00 93.69 104 GLU A C 1
ATOM 786 O O . GLU A 1 104 ? -13.004 4.718 10.299 1.00 93.69 104 GLU A O 1
ATOM 791 N N . GLN A 1 105 ? -14.928 4.068 9.353 1.00 94.19 105 GLN A N 1
ATOM 792 C CA . GLN A 1 105 ? -14.973 2.783 10.060 1.00 94.19 105 GLN A CA 1
ATOM 793 C C . GLN A 1 105 ? -13.767 1.899 9.717 1.00 94.19 105 GLN A C 1
ATOM 795 O O . GLN A 1 105 ? -13.137 1.333 10.613 1.00 94.19 105 GLN A O 1
ATOM 800 N N . VAL A 1 106 ? -13.420 1.814 8.431 1.00 93.62 106 VAL A N 1
ATOM 801 C CA . VAL A 1 106 ? -12.266 1.038 7.957 1.00 93.62 106 VAL A CA 1
ATOM 802 C C . VAL A 1 106 ? -10.951 1.662 8.439 1.00 93.62 106 VAL A C 1
ATOM 804 O O . VAL A 1 106 ? -10.069 0.944 8.903 1.00 93.62 106 VAL A O 1
ATOM 807 N N . GLU A 1 107 ? -10.817 2.988 8.417 1.00 92.81 107 GLU A N 1
ATOM 808 C CA . GLU A 1 107 ? -9.636 3.702 8.921 1.00 92.81 107 GLU A CA 1
ATOM 809 C C . GLU A 1 107 ? -9.404 3.478 10.418 1.00 92.81 107 GLU A C 1
ATOM 811 O O . GLU A 1 107 ? -8.269 3.240 10.848 1.00 92.81 107 GLU A O 1
ATOM 816 N N . LEU A 1 108 ? -10.472 3.488 11.218 1.00 94.75 108 LEU A N 1
ATOM 817 C CA . LEU A 1 108 ? -10.398 3.157 12.640 1.00 94.75 108 LEU A CA 1
ATOM 818 C C . LEU A 1 108 ? -9.921 1.719 12.856 1.00 94.75 108 LEU A C 1
ATOM 820 O O . LEU A 1 108 ? -9.071 1.470 13.718 1.00 94.75 108 LEU A O 1
ATOM 824 N N . GLU A 1 109 ? -10.430 0.771 12.070 1.00 93.44 109 GLU A N 1
ATOM 825 C CA . GLU A 1 109 ? -9.990 -0.622 12.137 1.00 93.44 109 GLU A CA 1
ATOM 826 C C . GLU A 1 109 ? -8.509 -0.767 11.757 1.00 93.44 109 GLU A C 1
ATOM 828 O O . GLU A 1 109 ? -7.747 -1.446 12.455 1.00 93.44 109 GLU A O 1
ATOM 833 N N . ILE A 1 110 ? -8.069 -0.072 10.705 1.00 94.38 110 ILE A N 1
ATOM 834 C CA . ILE A 1 110 ? -6.666 -0.039 10.283 1.00 94.38 110 ILE A CA 1
ATOM 835 C C . ILE A 1 110 ? -5.785 0.482 11.419 1.00 94.38 110 ILE A C 1
ATOM 837 O O . ILE A 1 110 ? -4.786 -0.155 11.764 1.00 94.38 110 ILE A O 1
ATOM 841 N N . ALA A 1 111 ? -6.169 1.594 12.050 1.00 94.81 111 ALA A N 1
ATOM 842 C CA . ALA A 1 111 ? -5.423 2.175 13.162 1.00 94.81 111 ALA A CA 1
ATOM 843 C C . ALA A 1 111 ? -5.300 1.205 14.351 1.00 94.81 111 ALA A C 1
ATOM 845 O O . ALA A 1 111 ? -4.224 1.090 14.949 1.00 94.81 111 ALA A O 1
ATOM 846 N N . GLN A 1 112 ? -6.368 0.469 14.674 1.00 95.81 112 GLN A N 1
ATOM 847 C CA . GLN A 1 112 ? -6.330 -0.546 15.730 1.00 95.81 112 GLN A CA 1
ATOM 848 C C . GLN A 1 112 ? -5.392 -1.707 15.388 1.00 95.81 112 GLN A C 1
ATOM 850 O O . GLN A 1 112 ? -4.547 -2.070 16.209 1.00 95.81 112 GLN A O 1
ATOM 855 N N . ARG A 1 113 ? -5.470 -2.245 14.166 1.00 94.19 113 ARG A N 1
ATOM 856 C CA . ARG A 1 113 ? -4.597 -3.344 13.718 1.00 94.19 113 ARG A CA 1
ATOM 857 C C . ARG A 1 113 ? -3.124 -2.931 13.664 1.00 94.19 113 ARG A C 1
ATOM 859 O O . ARG A 1 113 ? -2.252 -3.729 14.007 1.00 94.19 113 ARG A O 1
ATOM 866 N N . ILE A 1 114 ? -2.826 -1.694 13.256 1.00 94.31 114 ILE A N 1
ATOM 867 C CA . ILE A 1 114 ? -1.458 -1.151 13.294 1.00 94.31 114 ILE A CA 1
ATOM 868 C C . ILE A 1 114 ? -0.959 -1.106 14.739 1.00 94.31 114 ILE A C 1
ATOM 870 O O . ILE A 1 114 ? 0.137 -1.595 15.015 1.00 94.31 114 ILE A O 1
ATOM 874 N N . ARG A 1 115 ? -1.769 -0.574 15.664 1.00 93.69 115 ARG A N 1
ATOM 875 C CA . ARG A 1 115 ? -1.422 -0.507 17.089 1.00 93.69 115 ARG A CA 1
ATOM 876 C C . ARG A 1 115 ? -1.125 -1.897 17.654 1.00 93.69 115 ARG A C 1
ATOM 878 O O . ARG A 1 115 ? -0.077 -2.079 18.261 1.00 93.69 115 ARG A O 1
ATOM 885 N N . GLU A 1 116 ? -1.990 -2.879 17.408 1.00 93.50 116 GLU A N 1
ATOM 886 C CA . GLU A 1 116 ? -1.785 -4.257 17.876 1.00 93.50 116 GLU A CA 1
ATOM 887 C C . GLU A 1 116 ? -0.467 -4.854 17.357 1.00 93.50 116 GLU A C 1
ATOM 889 O O . GLU A 1 116 ? 0.295 -5.453 18.118 1.00 93.50 116 GLU A O 1
ATOM 894 N N . ARG A 1 117 ? -0.154 -4.650 16.069 1.00 90.69 117 ARG A N 1
ATOM 895 C CA . ARG A 1 117 ? 1.110 -5.118 15.479 1.00 90.69 117 ARG A CA 1
ATOM 896 C C . ARG A 1 117 ? 2.327 -4.442 16.103 1.00 90.69 117 ARG A C 1
ATOM 898 O O . ARG A 1 117 ? 3.336 -5.114 16.299 1.00 90.69 117 ARG A O 1
ATOM 905 N N . LEU A 1 118 ? 2.242 -3.147 16.410 1.00 91.12 118 LEU A N 1
ATOM 906 C CA . LEU A 1 118 ? 3.322 -2.424 17.083 1.00 91.12 118 LEU A CA 1
ATOM 907 C C . LEU A 1 118 ? 3.580 -2.991 18.481 1.00 91.12 118 LEU A C 1
ATOM 909 O O . LEU A 1 118 ? 4.727 -3.312 18.773 1.00 91.12 118 LEU A O 1
ATOM 913 N N . LEU A 1 119 ? 2.530 -3.179 19.293 1.00 91.56 119 LEU A N 1
ATOM 914 C CA . LEU A 1 119 ? 2.661 -3.741 20.645 1.00 91.56 119 LEU A CA 1
ATOM 915 C C . LEU A 1 119 ? 3.277 -5.145 20.611 1.00 91.56 119 LEU A C 1
ATOM 917 O O . LEU A 1 119 ? 4.263 -5.411 21.296 1.00 91.56 119 LEU A O 1
ATOM 921 N N . ARG A 1 120 ? 2.768 -6.015 19.733 1.00 89.62 120 ARG A N 1
ATOM 922 C CA . ARG A 1 120 ? 3.298 -7.375 19.590 1.00 89.62 120 ARG A CA 1
ATOM 923 C C . ARG A 1 120 ? 4.775 -7.376 19.195 1.00 89.62 120 ARG A C 1
ATOM 925 O O . ARG A 1 120 ? 5.553 -8.174 19.705 1.00 89.62 120 ARG A O 1
ATOM 932 N N . ASN A 1 121 ? 5.169 -6.490 18.282 1.00 84.88 121 ASN A N 1
ATOM 933 C CA . ASN A 1 121 ? 6.555 -6.410 17.832 1.00 84.88 121 ASN A CA 1
ATOM 934 C C . ASN A 1 121 ? 7.484 -5.848 18.922 1.00 84.88 121 ASN A C 1
ATOM 936 O O . ASN A 1 121 ? 8.639 -6.264 18.999 1.00 84.88 121 ASN A O 1
ATOM 940 N N . THR A 1 122 ? 6.997 -4.938 19.776 1.00 81.31 122 THR A N 1
ATOM 941 C CA . THR A 1 122 ? 7.757 -4.462 20.944 1.00 81.31 122 THR A CA 1
ATOM 942 C C . THR A 1 122 ? 7.946 -5.567 21.983 1.00 81.31 122 THR A C 1
ATOM 944 O O . THR A 1 122 ? 9.082 -5.832 22.359 1.00 81.31 122 THR A O 1
ATOM 947 N N . GLU A 1 123 ? 6.891 -6.313 22.331 1.00 77.06 123 GLU A N 1
ATOM 948 C CA . GLU A 1 123 ? 6.972 -7.423 23.298 1.00 77.06 123 GLU A CA 1
ATOM 949 C C . GLU A 1 123 ? 7.935 -8.527 22.824 1.00 77.06 123 GLU A C 1
ATOM 951 O O . GLU A 1 123 ? 8.776 -9.008 23.58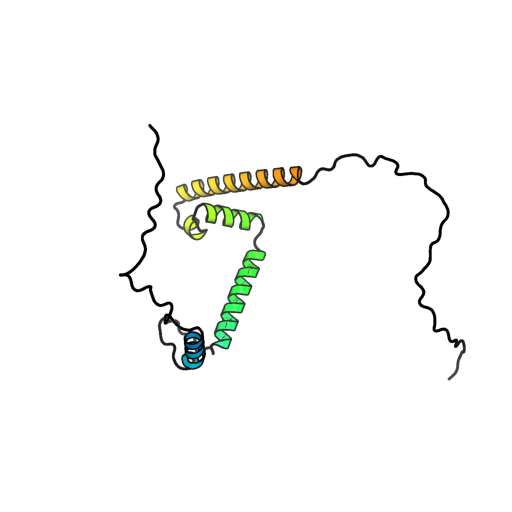0 1.00 77.06 123 GLU A O 1
ATOM 956 N N . GLN A 1 124 ? 7.899 -8.874 21.534 1.00 68.44 124 GLN A N 1
ATOM 957 C CA . GLN A 1 124 ? 8.825 -9.854 20.950 1.00 68.44 124 GLN A CA 1
ATOM 958 C C . GLN A 1 124 ? 10.285 -9.379 20.898 1.00 68.44 124 GLN A C 1
ATOM 960 O O . GLN A 1 124 ? 11.198 -10.208 20.816 1.00 68.44 124 GLN A O 1
ATOM 965 N N . SER A 1 125 ? 10.512 -8.065 20.899 1.00 63.09 125 SER A N 1
ATOM 966 C CA . SER A 1 125 ? 11.857 -7.485 20.928 1.00 63.09 125 SER A CA 1
ATOM 967 C C . SER A 1 125 ? 12.448 -7.542 22.337 1.00 63.09 125 SER A C 1
ATOM 969 O O . SER A 1 125 ? 13.635 -7.834 22.482 1.00 63.09 125 SER A O 1
ATOM 971 N N . ASP A 1 126 ? 11.612 -7.359 23.361 1.00 60.69 126 ASP A N 1
ATOM 972 C CA . ASP A 1 126 ? 12.015 -7.429 24.767 1.00 60.69 126 ASP A CA 1
ATOM 973 C C . ASP A 1 126 ? 12.316 -8.877 25.205 1.00 60.69 126 ASP A C 1
ATOM 975 O O . ASP A 1 126 ? 13.311 -9.130 25.885 1.00 60.69 126 ASP A O 1
ATOM 979 N N . GLU A 1 127 ? 11.556 -9.869 24.723 1.00 56.38 127 GLU A N 1
ATOM 980 C CA . GLU A 1 127 ? 11.799 -11.292 25.032 1.00 56.38 127 GLU A CA 1
ATOM 981 C C . GLU A 1 127 ? 13.041 -11.892 24.341 1.00 56.38 127 GLU A C 1
ATOM 983 O O . GLU A 1 127 ? 13.560 -12.924 24.771 1.00 56.38 127 GLU A O 1
ATOM 988 N N . ARG A 1 128 ? 13.558 -11.258 23.279 1.00 57.38 128 ARG A N 1
ATOM 989 C CA . ARG A 1 128 ? 14.808 -11.675 22.606 1.00 57.38 128 ARG A CA 1
ATOM 990 C C . ARG A 1 128 ? 16.050 -10.935 23.110 1.00 57.38 128 ARG A C 1
ATOM 992 O O . ARG A 1 128 ? 17.145 -11.185 22.603 1.00 57.38 128 ARG A O 1
ATOM 999 N N . GLY A 1 129 ? 15.901 -10.059 24.104 1.00 53.91 129 GLY A N 1
ATOM 1000 C CA . GLY A 1 129 ? 16.956 -9.190 24.617 1.00 53.91 129 GLY A CA 1
ATOM 1001 C C . GLY A 1 129 ? 17.084 -9.229 26.135 1.00 53.91 129 GLY A C 1
ATOM 1002 O O . GLY A 1 129 ? 16.914 -8.210 26.792 1.00 53.91 129 GLY A O 1
ATOM 1003 N N . THR A 1 130 ? 17.428 -10.376 26.728 1.00 50.62 130 THR A N 1
ATOM 1004 C CA . THR A 1 130 ? 17.966 -10.405 28.100 1.00 50.62 130 THR A CA 1
ATOM 1005 C C . THR A 1 130 ? 18.955 -11.565 28.277 1.00 50.62 130 THR A C 1
ATOM 1007 O O . THR A 1 130 ? 18.552 -12.721 28.367 1.00 50.62 130 THR A O 1
ATOM 1010 N N . PRO A 1 131 ? 20.259 -11.267 28.413 1.00 50.97 131 PRO A N 1
ATOM 1011 C CA . PRO A 1 131 ? 21.001 -11.782 29.554 1.00 50.97 131 PRO A CA 1
ATOM 1012 C C . PRO A 1 131 ? 21.338 -10.603 30.469 1.00 50.97 131 PRO A C 1
ATOM 1014 O O . PRO A 1 131 ? 22.399 -9.995 30.376 1.00 50.97 131 PRO A O 1
ATOM 1017 N N . ALA A 1 132 ? 20.413 -10.258 31.361 1.00 60.31 132 ALA A N 1
ATOM 1018 C CA . ALA A 1 132 ? 20.698 -9.404 32.502 1.00 60.31 132 ALA A CA 1
ATOM 1019 C C . ALA A 1 132 ? 21.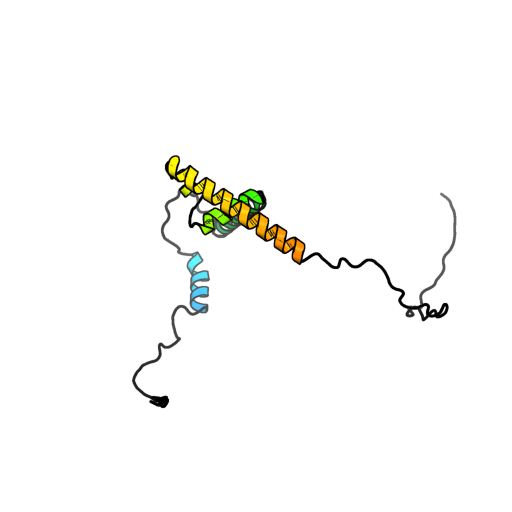206 -10.297 33.641 1.00 60.31 132 ALA A C 1
ATOM 1021 O O . ALA A 1 132 ? 20.443 -10.773 34.478 1.00 60.31 132 ALA A O 1
ATOM 1022 N N . GLY A 1 133 ? 22.514 -10.534 33.639 1.00 49.16 133 GLY A N 1
ATOM 1023 C CA . GLY A 1 133 ? 23.298 -10.892 34.816 1.00 49.16 133 GLY A CA 1
ATOM 1024 C C . GLY A 1 133 ? 24.537 -9.987 34.836 1.00 49.16 133 GLY A C 1
ATOM 1025 O O . GLY A 1 133 ? 25.096 -9.740 33.766 1.00 49.16 133 GLY A O 1
ATOM 1026 N N . PRO A 1 134 ? 24.939 -9.424 35.991 1.00 61.41 134 PRO A N 1
ATOM 1027 C CA . PRO A 1 134 ? 26.068 -8.496 36.068 1.00 61.41 134 PRO A CA 1
ATOM 1028 C C . PRO A 1 134 ? 27.382 -9.185 35.651 1.00 61.41 134 PRO A C 1
ATOM 1030 O O . PRO A 1 134 ? 27.474 -10.412 35.737 1.00 61.41 134 PRO A O 1
ATOM 1033 N N . PRO A 1 135 ? 28.417 -8.434 35.223 1.00 58.97 135 PRO A N 1
ATOM 1034 C CA . PRO A 1 135 ? 29.730 -9.005 34.960 1.00 58.97 135 PRO A CA 1
ATOM 1035 C C . PRO A 1 135 ? 30.378 -9.385 36.293 1.00 58.97 135 PRO A C 1
ATOM 1037 O O . PRO A 1 135 ? 31.077 -8.581 36.901 1.00 58.97 135 PRO A O 1
ATOM 1040 N N . ASP A 1 136 ? 30.128 -10.602 36.764 1.00 54.62 136 ASP A N 1
ATOM 1041 C CA . ASP A 1 136 ? 30.843 -11.151 37.908 1.00 54.62 136 ASP A CA 1
ATOM 1042 C C . ASP A 1 136 ? 30.994 -12.667 37.775 1.00 54.62 136 ASP A C 1
ATOM 1044 O O . ASP A 1 136 ? 30.052 -13.426 38.004 1.00 54.62 136 ASP A O 1
ATOM 1048 N N . GLN A 1 137 ? 32.190 -13.098 37.361 1.00 48.69 137 GLN A N 1
ATOM 1049 C CA . GLN A 1 137 ? 33.050 -13.959 38.183 1.00 48.69 137 GLN A CA 1
ATOM 1050 C C . GLN A 1 137 ? 34.275 -14.452 37.395 1.00 48.69 137 GLN A C 1
ATOM 1052 O O . GLN A 1 137 ? 34.190 -15.260 36.472 1.00 48.69 137 GLN A O 1
ATOM 1057 N N . SER A 1 138 ? 35.435 -13.925 37.793 1.00 50.56 138 SER A N 1
ATOM 1058 C CA . SER A 1 138 ? 36.614 -14.715 38.177 1.00 50.56 138 SER A CA 1
ATOM 1059 C C . SER A 1 138 ? 36.834 -16.069 37.477 1.00 50.56 138 SER A C 1
ATOM 1061 O O . SER A 1 138 ? 36.791 -17.127 38.104 1.00 50.56 138 SER A O 1
ATOM 1063 N N . ILE A 1 139 ? 37.246 -16.057 36.208 1.00 47.34 139 ILE A N 1
ATOM 1064 C CA . ILE A 1 139 ? 37.988 -17.202 35.659 1.00 47.34 139 ILE A CA 1
ATOM 1065 C C . ILE A 1 139 ? 39.476 -16.974 35.918 1.00 47.34 139 ILE A C 1
ATOM 1067 O O . ILE A 1 139 ? 40.157 -16.293 35.163 1.00 47.34 139 ILE A O 1
ATOM 1071 N N . GLY A 1 140 ? 39.929 -17.519 37.047 1.00 41.91 140 GLY A N 1
ATOM 1072 C CA . GLY A 1 140 ? 41.269 -18.066 37.242 1.00 41.91 140 GLY A CA 1
ATOM 1073 C C . GLY A 1 140 ? 42.454 -17.136 36.996 1.00 41.91 140 GLY A C 1
ATOM 1074 O O . GLY A 1 140 ? 42.926 -16.974 35.876 1.00 41.91 140 GLY A O 1
ATOM 1075 N N . ALA A 1 141 ? 43.070 -16.694 38.089 1.00 53.16 141 ALA A N 1
ATOM 1076 C CA . ALA A 1 141 ? 44.517 -16.566 38.111 1.00 53.16 141 ALA A CA 1
ATOM 1077 C C . ALA A 1 141 ? 45.145 -17.899 37.656 1.00 53.16 141 ALA A C 1
ATOM 1079 O O . ALA A 1 141 ? 45.154 -18.865 38.414 1.00 53.16 141 ALA A O 1
ATOM 1080 N N . VAL A 1 142 ? 45.662 -17.950 36.429 1.00 53.69 142 VAL A N 1
ATOM 1081 C CA . VAL A 1 142 ? 46.681 -18.918 36.019 1.00 53.69 142 VAL A CA 1
ATOM 1082 C C . VAL A 1 142 ? 47.751 -18.205 35.203 1.00 53.69 142 VAL A C 1
ATOM 1084 O O . VAL A 1 142 ? 47.601 -17.913 34.024 1.00 53.69 142 VAL A O 1
ATOM 1087 N N . ASP A 1 143 ? 48.838 -17.957 35.923 1.00 50.81 143 ASP A N 1
ATOM 1088 C CA . ASP A 1 143 ? 50.211 -18.098 35.462 1.00 50.81 143 ASP A CA 1
ATOM 1089 C C . ASP A 1 143 ? 50.737 -17.069 34.451 1.00 50.81 143 ASP A C 1
ATOM 1091 O O . ASP A 1 143 ? 50.643 -17.179 33.228 1.00 50.81 143 ASP A O 1
ATOM 1095 N N . ALA A 1 144 ? 51.401 -16.065 35.019 1.00 52.00 144 ALA A N 1
ATOM 1096 C CA . ALA A 1 144 ? 52.384 -15.268 34.320 1.00 52.00 144 ALA A CA 1
ATOM 1097 C C . ALA A 1 144 ? 53.545 -16.168 33.856 1.00 52.00 144 ALA A C 1
ATOM 1099 O O . ALA A 1 144 ? 54.447 -16.465 34.632 1.00 52.00 144 ALA A O 1
ATOM 1100 N N . GLY A 1 145 ? 53.560 -16.534 32.573 1.00 52.75 145 GLY A N 1
ATOM 1101 C CA . GLY A 1 145 ? 54.785 -16.982 31.911 1.00 52.75 145 GLY A CA 1
ATOM 1102 C C . GLY A 1 145 ? 54.613 -18.127 30.929 1.00 52.75 145 GLY A C 1
ATOM 1103 O O . GLY A 1 145 ? 54.889 -19.269 31.267 1.00 52.75 145 GLY A O 1
ATOM 1104 N N . ARG A 1 146 ? 54.285 -17.814 29.667 1.00 56.78 146 ARG A N 1
ATOM 1105 C CA . ARG A 1 146 ? 54.616 -18.679 28.520 1.00 56.78 146 ARG A CA 1
ATOM 1106 C C . ARG A 1 146 ? 54.454 -17.955 27.173 1.00 56.78 146 ARG A C 1
ATOM 1108 O O . ARG A 1 146 ? 53.342 -17.875 26.659 1.00 56.78 146 ARG A O 1
ATOM 1115 N N . PRO A 1 147 ? 55.537 -17.445 26.557 1.00 59.06 147 PRO A N 1
ATOM 1116 C CA . PRO A 1 147 ? 55.504 -17.057 25.153 1.00 59.06 147 PRO A CA 1
ATOM 1117 C C . PRO A 1 147 ? 55.650 -18.318 24.291 1.00 59.06 147 PRO A C 1
ATOM 1119 O O . PRO A 1 147 ? 56.713 -18.936 24.268 1.00 59.06 147 PRO A O 1
ATOM 1122 N N . LEU A 1 148 ? 54.593 -18.718 23.582 1.00 51.78 148 LEU A N 1
ATOM 1123 C CA . LEU A 1 148 ? 54.670 -19.793 22.588 1.00 51.78 148 LEU A CA 1
ATOM 1124 C C . LEU A 1 148 ? 54.488 -19.224 21.178 1.00 51.78 148 LEU A C 1
ATOM 1126 O O . LEU A 1 148 ? 53.388 -19.146 20.649 1.00 51.78 148 LEU A O 1
ATOM 1130 N N . SER A 1 149 ? 55.646 -18.844 20.639 1.00 58.97 149 SER A N 1
ATOM 1131 C CA . SER A 1 149 ? 56.098 -18.890 19.244 1.00 58.97 149 SER A CA 1
ATOM 1132 C C . SER A 1 149 ? 55.302 -18.173 18.139 1.00 58.97 149 SER A C 1
ATOM 1134 O O . SER A 1 149 ? 54.190 -18.580 17.807 1.00 58.97 149 SER A O 1
ATOM 1136 N N . PRO A 1 150 ? 55.929 -17.209 17.429 1.00 56.16 150 PRO A N 1
ATOM 1137 C CA . PRO A 1 150 ? 55.481 -16.812 16.101 1.00 56.16 150 PRO A CA 1
ATOM 1138 C C . PRO A 1 150 ? 55.756 -17.956 15.119 1.00 56.16 150 PRO A C 1
ATOM 1140 O O . PRO A 1 150 ? 56.841 -18.545 15.116 1.00 56.16 150 PRO A O 1
ATOM 1143 N N . TRP A 1 151 ? 54.779 -18.278 14.274 1.00 50.97 151 TRP A N 1
ATOM 1144 C CA . TRP A 1 151 ? 55.039 -19.120 13.117 1.00 50.97 151 TRP A CA 1
ATOM 1145 C C . TRP A 1 151 ? 56.088 -18.420 12.250 1.00 50.97 151 TRP A C 1
ATOM 1147 O O . TRP A 1 151 ? 55.987 -17.248 11.891 1.00 50.97 151 TRP A O 1
ATOM 1157 N N . SER A 1 152 ? 57.158 -19.160 12.012 1.00 55.03 152 SER A N 1
ATOM 1158 C CA . SER A 1 152 ? 58.292 -18.769 11.205 1.00 55.03 152 SER A CA 1
ATOM 1159 C C . SER A 1 152 ? 57.850 -18.439 9.777 1.00 55.03 152 SER A C 1
ATOM 1161 O O . SER A 1 152 ? 57.271 -19.270 9.081 1.00 55.03 152 SER A O 1
ATOM 1163 N N . SER A 1 153 ? 58.185 -17.235 9.327 1.00 52.25 153 SER A N 1
ATOM 1164 C CA . SER A 1 153 ? 58.590 -16.972 7.947 1.00 52.25 153 SER A CA 1
ATOM 1165 C C . SER A 1 153 ? 59.857 -16.121 7.997 1.00 52.25 153 SER A C 1
ATOM 1167 O O . SER A 1 153 ? 59.852 -14.910 7.806 1.00 52.25 153 SER A O 1
ATOM 1169 N N . ALA A 1 154 ? 60.960 -16.793 8.332 1.00 48.12 154 ALA A N 1
ATOM 1170 C CA . ALA A 1 154 ? 62.273 -16.481 7.774 1.00 48.12 154 ALA A CA 1
ATOM 1171 C C . ALA A 1 154 ? 62.183 -16.625 6.232 1.00 48.12 154 ALA A C 1
ATOM 1173 O O . ALA A 1 154 ? 61.412 -17.445 5.752 1.00 48.12 154 ALA A O 1
ATOM 1174 N N . ALA A 1 155 ? 62.897 -15.919 5.365 1.00 49.19 155 ALA A N 1
ATOM 1175 C CA . ALA A 1 155 ? 64.072 -15.080 5.491 1.00 49.19 155 ALA A CA 1
ATOM 1176 C C . ALA A 1 155 ? 64.132 -14.168 4.251 1.00 49.19 155 ALA A C 1
ATOM 1178 O O . ALA A 1 155 ? 63.691 -14.563 3.173 1.00 49.19 155 ALA A O 1
ATOM 1179 N N . GLY A 1 156 ? 64.730 -12.984 4.384 1.00 45.22 156 GLY A N 1
ATOM 1180 C CA . GLY A 1 156 ? 64.994 -12.114 3.238 1.00 45.22 156 GLY A CA 1
ATOM 1181 C C . GLY A 1 156 ? 65.506 -10.726 3.604 1.00 45.22 156 GLY A C 1
ATOM 1182 O O . GLY A 1 156 ? 64.984 -9.735 3.112 1.00 45.22 156 GLY A O 1
ATOM 1183 N N . MET A 1 157 ? 66.499 -10.645 4.493 1.00 49.84 157 MET A N 1
ATOM 1184 C CA . MET A 1 157 ? 67.297 -9.435 4.708 1.00 49.84 157 MET A CA 1
ATOM 1185 C C . MET A 1 157 ? 68.303 -9.261 3.560 1.00 49.84 157 MET A C 1
ATOM 1187 O O . MET A 1 157 ? 69.092 -10.170 3.321 1.00 49.84 157 MET A O 1
ATOM 1191 N N . VAL A 1 158 ? 68.345 -8.081 2.936 1.00 58.34 158 VAL A N 1
ATOM 1192 C CA . VAL A 1 158 ? 69.579 -7.394 2.494 1.00 58.34 158 VAL A CA 1
ATOM 1193 C C . VAL A 1 158 ? 69.205 -5.917 2.261 1.00 58.34 158 VAL A C 1
ATOM 1195 O O . VAL A 1 158 ? 68.337 -5.612 1.457 1.00 58.34 158 VAL A O 1
ATOM 1198 N N . SER A 1 159 ? 69.501 -5.027 3.209 1.00 49.72 159 SER A N 1
ATOM 1199 C CA . SER A 1 159 ? 70.735 -4.232 3.335 1.00 49.72 159 SER A CA 1
ATOM 1200 C C . SER A 1 159 ? 70.928 -3.225 2.195 1.00 49.72 159 SER A C 1
ATOM 1202 O O . SER A 1 159 ? 71.111 -3.611 1.046 1.00 49.72 159 SER A O 1
ATOM 1204 N N . GLY A 1 160 ? 70.916 -1.933 2.535 1.00 47.41 160 GLY A N 1
ATOM 1205 C CA . GLY A 1 160 ? 71.183 -0.838 1.600 1.00 47.41 160 GLY A CA 1
ATOM 1206 C C . GLY A 1 160 ? 70.852 0.531 2.188 1.00 47.41 160 GLY A C 1
ATOM 1207 O O . GLY A 1 160 ? 69.836 1.124 1.851 1.00 47.41 160 GLY A O 1
ATOM 1208 N N . ALA A 1 161 ? 71.692 0.989 3.112 1.00 51.06 161 ALA A N 1
ATOM 1209 C CA . ALA A 1 161 ? 71.713 2.352 3.626 1.00 51.06 161 ALA A CA 1
ATOM 1210 C C . ALA A 1 161 ? 72.453 3.309 2.667 1.00 51.06 161 ALA A C 1
ATOM 1212 O O . ALA A 1 161 ? 73.290 2.858 1.887 1.00 51.06 161 ALA A O 1
ATOM 1213 N N . ALA A 1 162 ? 72.228 4.614 2.880 1.00 50.78 162 ALA A N 1
ATOM 1214 C CA . ALA A 1 162 ? 72.992 5.766 2.371 1.00 50.78 162 ALA A CA 1
ATOM 1215 C C . ALA A 1 162 ? 72.711 6.133 0.891 1.00 50.78 162 ALA A C 1
ATOM 1217 O O . ALA A 1 162 ? 72.361 5.284 0.090 1.00 50.78 162 ALA A O 1
ATOM 1218 N N . ASP A 1 163 ? 72.792 7.376 0.427 1.00 53.38 163 ASP A N 1
ATOM 1219 C CA . ASP A 1 163 ? 73.394 8.584 0.974 1.00 53.38 163 ASP A CA 1
ATOM 1220 C C . ASP A 1 163 ? 72.840 9.814 0.224 1.00 53.38 163 ASP A C 1
ATOM 1222 O O . ASP A 1 163 ? 72.221 9.721 -0.833 1.00 53.38 16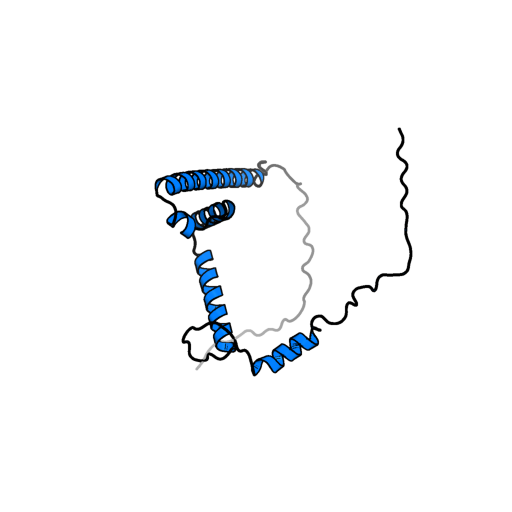3 ASP A O 1
ATOM 1226 N N . GLN A 1 164 ? 73.103 10.958 0.827 1.00 49.47 164 GLN A N 1
ATOM 1227 C CA . GLN A 1 164 ? 72.886 12.346 0.446 1.00 49.47 164 GLN A CA 1
ATOM 1228 C C . GLN A 1 164 ? 73.199 12.767 -1.013 1.00 49.47 164 GLN A C 1
ATOM 1230 O O . GLN A 1 164 ? 74.173 12.347 -1.622 1.00 49.47 164 GLN A O 1
ATOM 1235 N N . ALA A 1 165 ? 72.452 13.796 -1.431 1.00 49.59 165 ALA A N 1
ATOM 1236 C CA . ALA A 1 165 ? 72.910 15.016 -2.108 1.00 49.59 165 ALA A CA 1
ATOM 1237 C C . ALA A 1 165 ? 73.423 15.004 -3.566 1.00 49.59 165 ALA A C 1
ATOM 1239 O O . ALA A 1 165 ? 74.306 14.257 -3.971 1.00 49.59 165 ALA A O 1
ATOM 1240 N N . LYS A 1 166 ? 72.995 16.090 -4.236 1.00 54.56 166 LYS A N 1
ATOM 1241 C CA . LYS A 1 166 ? 73.693 16.884 -5.264 1.00 54.56 166 LYS A CA 1
ATOM 1242 C C . LYS A 1 166 ? 73.301 16.615 -6.720 1.00 54.56 166 LYS A C 1
ATOM 1244 O O . LYS A 1 166 ? 73.919 15.819 -7.416 1.00 54.56 166 LYS A O 1
ATOM 1249 N N . THR A 1 167 ? 72.394 17.440 -7.236 1.00 55.41 167 THR A N 1
ATOM 1250 C CA . THR A 1 167 ? 72.741 18.454 -8.252 1.00 55.41 167 THR A CA 1
ATOM 1251 C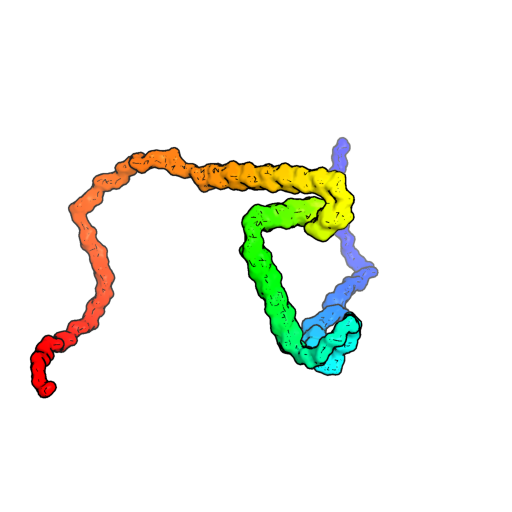 C . THR A 1 167 ? 71.705 19.564 -8.275 1.00 55.41 167 THR A C 1
ATOM 1253 O O . THR A 1 167 ? 70.527 19.265 -7.987 1.00 55.41 167 THR A O 1
#

Secondary structure (DSSP, 8-state):
-------------S-----S--S--HHHHHHHHHHTTS--------------HHHHHHHHHHHHHHHHHHHHHS-HHHHHHHHHHHHHT--HHHHHHS-HHHHHHHHHHHHHHHHHHHHHHHHHHHTT------S--------S-----PPP---------------

Organism: NCBI:txid2565930

pLDDT: mean 70.0, std 19.9, range [35.53, 95.81]

Foldseek 3Di:
DDDDDDDDDDDDDDDDDPPPDDDQDVVNVVVCVVVVLVDDDDDDDDPDDDDRPVRVVVVVVVVVVVVVVVVVPDDPLRVLLQVLCVVVVHDVVNLVPDDPVVNVVVVVVSVVSSVVVVVVVVVVVVVVDDPPDDPDDDDDDDDDDDDDDDDDDDDDDDDDDDDDDDD